Protein AF-A0A954B331-F1 (afdb_monomer)

Nearest PDB structures (foldseek):
  7qpl-assembly1_A  TM=8.014E-01  e=3.051E-06  Brucella melitensis bv. 1 str. 16M
  8tcg-assembly1_C  TM=6.253E-01  e=5.881E-01  synthetic construct
  1kvi-assembly1_A  TM=5.625E-01  e=3.475E-01  Homo sapiens
  2vc1-assembly1_B  TM=4.348E-01  e=2.852E-01  Mycobacterium tuberculosis H37Rv
  7si6-assembly1_A  TM=4.175E-01  e=4.520E-01  Xenopus tropicalis

Mean predicted aligned error: 4.54 Å

Secondary structure (DSSP, 8-state):
-EEEEEEE-TTS----HHHHHHHHHHTT----EEEETTTEEEEEESS--TTHHHHHHHHHTTTEEEEEEESTT---S-----SBTTTBS--HHHHHHHHTT-HHHHHHHHHHH--

Sequence (115 aa):
MYVVTLLTAPAAPALDGATVEALRDAWGGGAVRWLAEAEAAEFPVPALPGNFWDVWADLQARGIDMVGQAAAGREKRMLLADMDSTMIDQECIDELADLAGVGARVKAITARAMN

Structure (mmCIF, N/CA/C/O backbone):
data_AF-A0A954B331-F1
#
_entry.id   AF-A0A954B331-F1
#
loop_
_atom_site.group_PDB
_atom_site.id
_atom_site.type_symbol
_atom_site.label_atom_id
_atom_site.label_alt_id
_atom_site.label_comp_id
_atom_site.label_asym_id
_atom_site.label_entity_id
_atom_site.label_seq_id
_atom_site.pdbx_PDB_ins_code
_atom_site.Cartn_x
_atom_site.Cartn_y
_atom_site.Cartn_z
_atom_site.occupancy
_atom_site.B_iso_or_equiv
_atom_site.auth_seq_id
_atom_site.auth_comp_id
_atom_site.auth_asym_id
_atom_site.auth_atom_id
_atom_site.pdbx_PDB_model_num
ATOM 1 N N . MET A 1 1 ? 3.893 -14.363 -14.680 1.00 93.50 1 MET A N 1
ATOM 2 C CA . MET A 1 1 ? 3.493 -12.958 -14.890 1.00 93.50 1 MET A CA 1
ATOM 3 C C . MET A 1 1 ? 2.877 -12.432 -13.611 1.00 93.50 1 MET A C 1
ATOM 5 O O . MET A 1 1 ? 1.981 -13.066 -13.056 1.00 93.50 1 MET A O 1
ATOM 9 N N . TYR A 1 2 ? 3.383 -11.298 -13.155 1.00 98.25 2 TYR A N 1
ATOM 10 C CA . TYR A 1 2 ? 2.964 -10.605 -11.947 1.00 98.25 2 TYR A CA 1
ATOM 11 C C . TYR A 1 2 ? 2.552 -9.181 -12.310 1.00 98.25 2 TYR A C 1
ATOM 13 O O . TYR A 1 2 ? 2.899 -8.689 -13.382 1.00 98.25 2 TYR A O 1
ATOM 21 N N . VAL A 1 3 ? 1.812 -8.534 -11.424 1.00 98.31 3 VAL A N 1
ATOM 22 C CA . VAL A 1 3 ? 1.565 -7.095 -11.455 1.00 98.31 3 VAL A CA 1
ATOM 23 C C . VAL A 1 3 ? 2.219 -6.503 -10.221 1.00 98.31 3 VAL A C 1
ATOM 25 O O . VAL A 1 3 ? 2.037 -7.024 -9.117 1.00 98.31 3 VAL A O 1
ATOM 28 N N . VAL A 1 4 ? 2.999 -5.451 -10.438 1.00 98.44 4 VAL A N 1
ATOM 29 C CA . VAL A 1 4 ? 3.563 -4.621 -9.379 1.00 98.44 4 VAL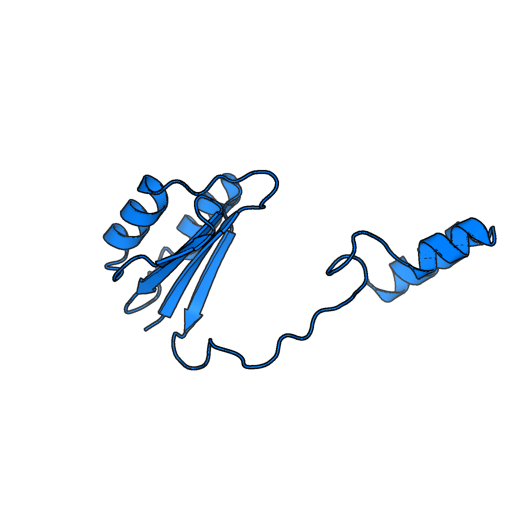 A CA 1
ATOM 30 C C . VAL A 1 4 ? 2.669 -3.401 -9.261 1.00 98.44 4 VAL A C 1
ATOM 32 O O . VAL A 1 4 ? 2.447 -2.711 -10.254 1.00 98.44 4 VAL A O 1
ATOM 35 N N . THR A 1 5 ? 2.138 -3.168 -8.068 1.00 98.25 5 THR A N 1
ATOM 36 C CA . THR A 1 5 ? 1.347 -1.986 -7.732 1.00 98.25 5 THR A CA 1
ATOM 37 C C . THR A 1 5 ? 2.143 -1.155 -6.737 1.00 98.25 5 THR A C 1
ATOM 39 O O . THR A 1 5 ? 2.605 -1.685 -5.728 1.00 98.25 5 THR A O 1
ATOM 42 N N . LEU A 1 6 ? 2.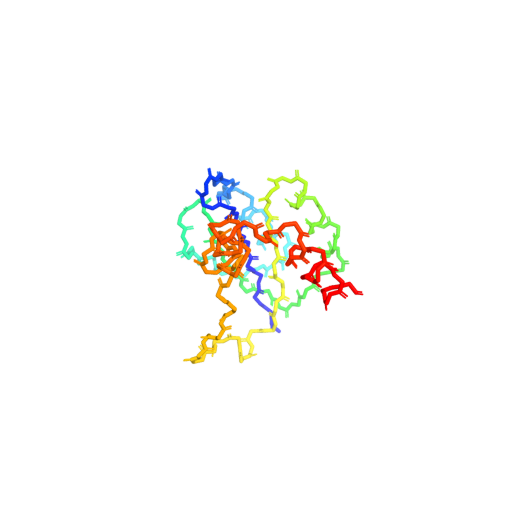307 0.126 -7.040 1.00 98.38 6 LEU A N 1
ATOM 43 C CA . LEU A 1 6 ? 2.882 1.139 -6.164 1.00 98.38 6 LEU A CA 1
ATOM 44 C C . LEU A 1 6 ? 1.751 2.037 -5.684 1.00 98.38 6 LEU A C 1
ATOM 46 O O . LEU A 1 6 ? 0.909 2.421 -6.501 1.00 98.38 6 LEU A O 1
ATOM 50 N N . LEU A 1 7 ? 1.727 2.361 -4.396 1.00 97.94 7 LEU A N 1
ATOM 51 C CA .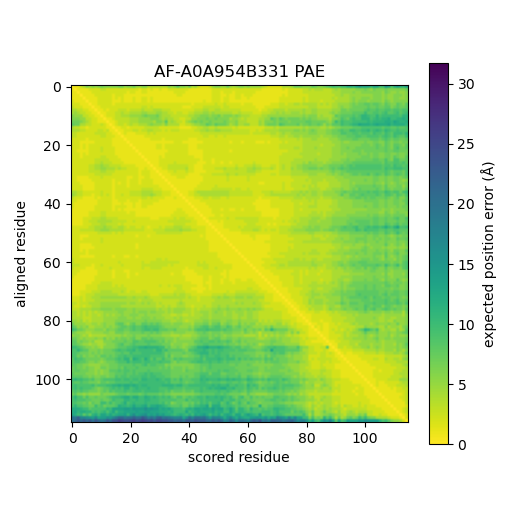 LEU A 1 7 ? 0.746 3.281 -3.838 1.00 97.94 7 LEU A CA 1
ATOM 52 C C . LEU A 1 7 ? 1.317 4.111 -2.681 1.00 97.94 7 LEU A C 1
ATOM 54 O O . LEU A 1 7 ? 2.249 3.691 -2.003 1.00 97.94 7 LEU A O 1
ATOM 58 N N . THR A 1 8 ? 0.750 5.291 -2.461 1.00 97.31 8 THR A N 1
ATOM 59 C CA . THR A 1 8 ? 1.082 6.186 -1.342 1.00 97.31 8 THR A CA 1
ATOM 60 C C . THR A 1 8 ? -0.183 6.619 -0.616 1.00 97.31 8 THR A C 1
ATOM 62 O O . THR A 1 8 ? -1.277 6.559 -1.178 1.00 97.31 8 THR A O 1
ATOM 65 N N . ALA A 1 9 ? -0.045 7.113 0.614 1.00 94.38 9 ALA A N 1
ATOM 66 C CA . ALA A 1 9 ? -1.169 7.685 1.347 1.00 94.38 9 ALA A CA 1
ATOM 67 C C . ALA A 1 9 ? -1.777 8.884 0.578 1.00 94.38 9 ALA A C 1
ATOM 69 O O . ALA A 1 9 ? -1.037 9.811 0.246 1.00 94.38 9 ALA A O 1
ATOM 70 N N . PRO A 1 10 ? -3.107 8.945 0.361 1.00 90.69 10 PRO A N 1
ATOM 71 C CA . PRO A 1 10 ? -3.745 10.072 -0.338 1.00 90.69 10 PRO A CA 1
ATOM 72 C C . PRO A 1 10 ? -3.541 11.429 0.351 1.00 90.69 10 PRO A C 1
ATOM 74 O O . PRO A 1 10 ? -3.535 12.475 -0.287 1.00 90.69 10 PRO A O 1
ATOM 77 N N . ALA A 1 11 ? -3.336 11.429 1.672 1.00 91.31 11 ALA A N 1
ATOM 78 C CA . ALA A 1 11 ? -3.028 12.639 2.436 1.00 91.31 11 ALA A CA 1
ATOM 79 C C . ALA A 1 11 ? -1.593 13.164 2.208 1.00 91.31 11 ALA A C 1
ATOM 81 O O . ALA A 1 11 ? -1.290 14.297 2.580 1.00 91.31 11 ALA A O 1
ATOM 82 N N . ALA A 1 12 ? -0.710 12.350 1.622 1.00 90.44 12 ALA A N 1
ATOM 83 C CA . ALA A 1 12 ? 0.687 12.673 1.348 1.00 90.44 12 ALA A CA 1
ATOM 84 C C . ALA A 1 12 ? 1.158 11.974 0.053 1.00 90.44 12 ALA A C 1
ATOM 86 O O . ALA A 1 12 ? 1.993 11.067 0.117 1.00 90.44 12 ALA A O 1
ATOM 87 N N . PRO A 1 13 ? 0.619 12.359 -1.122 1.00 89.38 13 PRO A N 1
ATOM 88 C CA . PRO A 1 13 ? 0.961 11.721 -2.387 1.00 89.38 13 PRO A CA 1
ATOM 89 C C . PRO A 1 13 ? 2.448 11.914 -2.693 1.00 89.38 13 PRO A C 1
ATOM 91 O O . PRO A 1 13 ? 2.955 13.038 -2.701 1.00 89.38 13 PRO A O 1
ATOM 94 N N . ALA A 1 14 ? 3.148 10.808 -2.932 1.00 91.12 14 ALA A N 1
ATOM 95 C CA . ALA A 1 14 ? 4.599 10.795 -3.138 1.00 91.12 14 ALA A CA 1
ATOM 96 C C . ALA A 1 14 ? 5.026 10.012 -4.392 1.00 91.12 14 ALA A C 1
ATOM 98 O O . ALA A 1 14 ? 6.223 9.847 -4.640 1.00 91.12 14 ALA A O 1
ATOM 99 N N . LEU A 1 15 ? 4.070 9.520 -5.190 1.00 96.19 15 LEU A N 1
ATOM 100 C CA . LEU A 1 15 ? 4.361 8.672 -6.340 1.00 96.19 15 LEU A CA 1
ATOM 101 C C . LEU A 1 15 ? 4.594 9.507 -7.604 1.00 96.19 15 LEU A C 1
ATOM 103 O O . LEU A 1 15 ? 3.665 9.824 -8.343 1.00 96.19 15 LEU A O 1
ATOM 107 N N . ASP A 1 16 ? 5.852 9.840 -7.885 1.00 94.69 16 ASP A N 1
ATOM 108 C CA . ASP A 1 16 ? 6.226 10.506 -9.134 1.00 94.69 16 ASP A CA 1
ATOM 109 C C . ASP A 1 16 ? 6.398 9.526 -10.313 1.00 94.69 16 ASP A C 1
ATOM 111 O O . ASP A 1 16 ? 6.724 8.346 -10.154 1.00 94.69 16 ASP A O 1
ATOM 115 N N . GLY A 1 17 ? 6.183 10.027 -11.534 1.00 95.25 17 GLY A N 1
ATOM 116 C CA . GLY A 1 17 ? 6.292 9.214 -12.748 1.00 95.25 17 GLY A CA 1
ATOM 117 C C . GLY A 1 17 ? 7.704 8.688 -13.008 1.00 95.25 17 GLY A C 1
ATOM 118 O O . GLY A 1 17 ? 7.851 7.557 -13.461 1.00 95.25 17 GLY A O 1
ATOM 119 N N . ALA A 1 18 ? 8.740 9.451 -12.649 1.00 96.00 18 ALA A N 1
ATOM 120 C CA . ALA A 1 18 ? 10.129 9.039 -12.840 1.00 96.00 18 ALA A CA 1
ATOM 121 C C . ALA A 1 18 ? 10.463 7.769 -12.040 1.00 96.00 18 ALA A C 1
ATOM 123 O O . ALA A 1 18 ? 11.131 6.872 -12.549 1.00 96.00 18 ALA A O 1
ATOM 124 N N . THR A 1 19 ? 9.951 7.659 -10.814 1.00 95.62 19 THR A N 1
ATOM 125 C CA . THR A 1 19 ? 10.106 6.489 -9.947 1.00 95.62 19 THR A CA 1
ATOM 126 C C . THR A 1 19 ? 9.400 5.275 -10.545 1.00 95.62 19 THR A C 1
ATOM 128 O O . THR A 1 19 ? 9.993 4.197 -10.613 1.00 95.62 19 THR A O 1
ATOM 131 N N . VAL A 1 20 ? 8.160 5.442 -11.019 1.00 97.44 20 VAL A N 1
ATOM 132 C CA . VAL A 1 20 ? 7.386 4.351 -11.635 1.00 97.44 20 VAL A CA 1
ATOM 133 C C . VAL A 1 20 ? 8.068 3.849 -12.909 1.00 97.44 20 VAL A C 1
ATOM 135 O O . VAL A 1 20 ? 8.217 2.643 -13.102 1.00 97.44 20 VAL A O 1
ATOM 138 N N . GLU A 1 21 ? 8.507 4.763 -13.773 1.00 97.31 21 GLU A N 1
ATOM 139 C CA . GLU A 1 21 ? 9.158 4.439 -15.042 1.00 97.31 21 GLU A CA 1
ATOM 140 C C . GLU A 1 21 ? 10.525 3.785 -14.839 1.00 97.31 21 GLU A C 1
ATOM 142 O O . GLU A 1 21 ? 10.798 2.758 -15.460 1.00 97.31 21 GLU A O 1
ATOM 147 N N . ALA A 1 22 ? 11.346 4.313 -13.927 1.00 96.69 22 ALA A N 1
ATOM 148 C CA . ALA A 1 22 ? 12.646 3.735 -13.605 1.00 96.69 22 ALA A CA 1
ATOM 149 C C . ALA A 1 22 ? 12.509 2.306 -13.062 1.00 96.69 22 ALA A C 1
ATOM 151 O O . ALA A 1 22 ? 13.260 1.417 -13.467 1.00 96.69 22 ALA A O 1
ATOM 152 N N . LEU A 1 23 ? 11.529 2.065 -12.182 1.00 96.94 23 LEU A N 1
ATOM 153 C CA . LEU A 1 23 ? 11.290 0.732 -11.637 1.00 96.94 23 LEU A CA 1
ATOM 154 C C . LEU A 1 23 ? 10.767 -0.235 -12.703 1.00 96.94 23 LEU A C 1
ATOM 156 O O . LEU A 1 23 ? 11.260 -1.361 -12.806 1.00 96.94 23 LEU A O 1
ATOM 160 N N . ARG A 1 24 ? 9.802 0.209 -13.520 1.00 97.75 24 ARG A N 1
ATOM 161 C CA . ARG A 1 24 ? 9.314 -0.553 -14.674 1.00 97.75 24 ARG A CA 1
ATOM 162 C C . ARG A 1 24 ? 10.483 -0.963 -15.565 1.00 97.75 24 ARG A C 1
ATOM 164 O O . ARG A 1 24 ? 10.606 -2.145 -15.873 1.00 97.75 24 ARG A O 1
ATOM 171 N N . ASP A 1 25 ? 11.335 -0.025 -15.966 1.00 97.38 25 ASP A N 1
ATOM 172 C CA . ASP A 1 25 ? 12.439 -0.300 -16.890 1.00 97.38 25 ASP A CA 1
ATOM 173 C C . ASP A 1 25 ? 13.467 -1.255 -16.293 1.00 97.38 25 ASP A C 1
ATOM 175 O O . ASP A 1 25 ? 13.867 -2.218 -16.951 1.00 97.38 25 ASP A O 1
ATOM 179 N N . ALA A 1 26 ? 13.836 -1.053 -15.025 1.00 96.75 26 ALA A N 1
ATOM 180 C CA . ALA A 1 26 ? 14.765 -1.928 -14.318 1.00 96.75 26 ALA A CA 1
ATOM 181 C C . ALA A 1 26 ? 14.271 -3.382 -14.254 1.00 96.75 26 ALA A C 1
ATOM 183 O O . ALA A 1 26 ? 15.076 -4.314 -14.235 1.00 96.75 26 ALA A O 1
ATOM 184 N N . TRP A 1 27 ? 12.953 -3.588 -14.203 1.00 97.12 27 TRP A N 1
ATOM 185 C CA . TRP A 1 27 ? 12.334 -4.907 -14.054 1.00 97.12 27 TRP A CA 1
ATOM 186 C C . TRP A 1 27 ? 11.788 -5.482 -15.367 1.00 97.12 27 TRP A C 1
ATOM 188 O O . TRP A 1 27 ? 11.155 -6.541 -15.358 1.00 97.12 27 TRP A O 1
ATOM 198 N N . GLY A 1 28 ? 12.024 -4.810 -16.501 1.00 96.19 28 GLY A N 1
ATOM 199 C CA . GLY A 1 28 ? 11.481 -5.218 -17.800 1.00 96.19 28 GLY A CA 1
ATOM 200 C C . GLY A 1 28 ? 9.949 -5.241 -17.811 1.00 96.19 28 GLY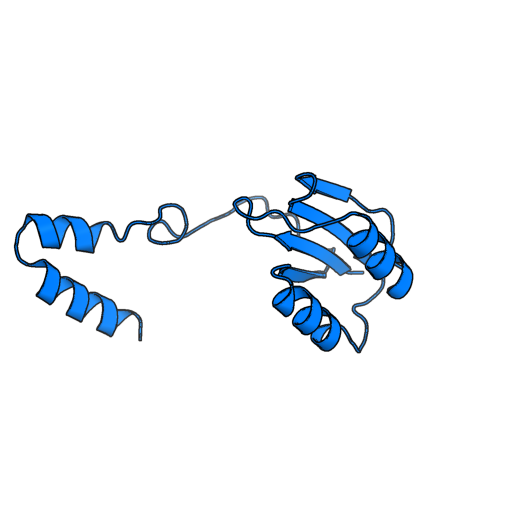 A C 1
ATOM 201 O O . GLY A 1 28 ? 9.336 -6.151 -18.375 1.00 96.19 28 GLY A O 1
ATOM 202 N N . GLY A 1 29 ? 9.338 -4.287 -17.109 1.00 96.31 29 GLY A N 1
ATOM 203 C CA . GLY A 1 29 ? 7.899 -4.151 -16.961 1.00 96.31 29 GLY A CA 1
ATOM 204 C C . GLY A 1 29 ? 7.207 -3.660 -18.233 1.00 96.31 29 GLY A C 1
ATOM 205 O O . GLY A 1 29 ? 7.799 -2.993 -19.079 1.00 96.31 29 GLY A O 1
ATOM 206 N N . GLY A 1 30 ? 5.928 -4.002 -18.373 1.00 97.38 30 GLY A N 1
ATOM 207 C CA . GLY A 1 30 ? 5.084 -3.542 -19.476 1.00 97.38 30 GLY A CA 1
ATOM 208 C C . GLY A 1 30 ? 4.517 -2.136 -19.262 1.00 97.38 30 GLY A C 1
ATOM 209 O O . GLY A 1 30 ? 5.024 -1.346 -18.469 1.00 97.38 30 GLY A O 1
ATOM 210 N N . ALA A 1 31 ? 3.434 -1.824 -19.977 1.00 97.31 31 ALA A N 1
ATOM 211 C CA . ALA A 1 31 ? 2.791 -0.515 -19.906 1.00 97.31 31 ALA A CA 1
ATOM 212 C C . ALA A 1 31 ? 2.327 -0.172 -18.479 1.00 97.31 31 ALA A C 1
ATOM 214 O O . ALA A 1 31 ? 1.706 -0.996 -17.802 1.00 97.31 31 ALA A O 1
ATOM 215 N N . VAL A 1 32 ? 2.608 1.064 -18.061 1.00 98.12 32 VAL A N 1
ATOM 216 C CA . VAL A 1 32 ? 2.144 1.620 -16.786 1.00 98.12 32 VAL A CA 1
ATOM 217 C C . VAL A 1 32 ? 0.675 2.000 -16.910 1.00 98.12 32 VAL A C 1
ATOM 219 O O . VAL A 1 32 ? 0.273 2.664 -17.867 1.00 98.12 32 VAL A O 1
ATOM 222 N N . ARG A 1 33 ? -0.117 1.614 -15.913 1.00 97.69 33 ARG A N 1
ATOM 223 C CA . ARG A 1 33 ? -1.493 2.058 -15.712 1.00 97.69 33 ARG A CA 1
ATOM 224 C C . ARG A 1 33 ? -1.569 2.862 -14.422 1.00 97.69 33 ARG A C 1
ATOM 226 O O . ARG A 1 33 ? -1.362 2.315 -13.343 1.00 97.69 33 ARG A O 1
ATOM 233 N N . TRP A 1 34 ? -1.912 4.137 -14.536 1.00 97.62 34 TRP A N 1
ATOM 234 C CA . TRP A 1 34 ? -2.246 4.967 -13.382 1.00 97.62 34 TRP A CA 1
ATOM 235 C C . TRP A 1 34 ? -3.660 4.632 -12.906 1.00 97.62 34 TRP A C 1
ATOM 237 O O . TRP A 1 34 ? -4.601 4.614 -13.700 1.00 97.62 34 TRP A O 1
ATOM 247 N N . LEU A 1 35 ? -3.785 4.306 -11.622 1.00 96.50 35 LEU A N 1
ATOM 248 C CA . LEU A 1 35 ? -5.055 4.037 -10.943 1.00 96.50 35 LEU A CA 1
ATOM 249 C C . LEU A 1 35 ? -5.586 5.315 -10.290 1.00 96.50 35 LEU A C 1
ATOM 251 O O . LEU A 1 35 ? -6.784 5.578 -10.344 1.00 96.50 35 LEU A O 1
ATOM 255 N N . ALA A 1 36 ? -4.669 6.102 -9.727 1.00 96.50 36 ALA A N 1
ATOM 256 C CA . ALA A 1 36 ? -4.878 7.446 -9.216 1.00 96.50 36 ALA A CA 1
ATOM 257 C C . ALA A 1 36 ? -3.594 8.251 -9.467 1.00 96.50 36 ALA A C 1
ATOM 259 O O . ALA A 1 36 ? -2.491 7.776 -9.188 1.00 96.50 36 ALA A O 1
ATOM 260 N N . GLU A 1 37 ? -3.719 9.434 -10.064 1.00 93.69 37 GLU A N 1
ATOM 261 C CA . GLU A 1 37 ? -2.565 10.266 -10.416 1.00 93.69 37 GLU A CA 1
ATOM 262 C C . GLU A 1 37 ? -1.786 10.666 -9.157 1.00 93.69 37 GLU A C 1
ATOM 264 O O . GLU A 1 37 ? -2.386 11.023 -8.151 1.00 93.69 37 GLU A O 1
ATOM 269 N N . ALA A 1 38 ? -0.455 10.561 -9.207 1.00 92.38 38 ALA A N 1
ATOM 270 C CA . ALA A 1 38 ? 0.461 10.819 -8.087 1.00 92.38 38 ALA A CA 1
ATOM 271 C C . ALA A 1 38 ? 0.276 9.949 -6.821 1.00 92.38 38 ALA A C 1
ATOM 273 O O . ALA A 1 38 ? 1.034 10.096 -5.861 1.00 92.38 38 ALA A O 1
ATOM 274 N N . GLU A 1 39 ? -0.682 9.019 -6.829 1.00 96.75 39 GLU A N 1
ATOM 275 C CA . GLU A 1 39 ? -1.032 8.195 -5.670 1.00 96.75 39 GLU A CA 1
ATOM 276 C C . GLU A 1 39 ? -0.839 6.706 -5.921 1.00 96.75 39 GLU A C 1
ATOM 278 O O . GLU A 1 39 ? -0.311 6.022 -5.053 1.00 96.75 39 GLU A O 1
ATOM 283 N N . ALA A 1 40 ? -1.273 6.185 -7.073 1.00 98.06 40 ALA A N 1
ATOM 284 C CA . ALA A 1 40 ? -1.246 4.753 -7.336 1.00 98.06 40 ALA A CA 1
ATOM 285 C C . ALA A 1 40 ? -1.051 4.420 -8.818 1.00 98.06 40 ALA A C 1
ATOM 287 O O . ALA A 1 40 ? -1.802 4.868 -9.692 1.00 98.06 40 ALA A O 1
ATOM 288 N N . ALA A 1 41 ? -0.087 3.547 -9.098 1.00 98.38 41 ALA A N 1
ATOM 289 C CA . ALA A 1 41 ? 0.201 3.043 -10.434 1.00 98.38 41 ALA A CA 1
ATOM 290 C C . ALA A 1 41 ? 0.528 1.551 -10.402 1.00 98.38 41 ALA A C 1
ATOM 292 O O . ALA A 1 41 ? 1.022 1.021 -9.410 1.00 98.38 41 ALA A O 1
ATOM 293 N N . GLU A 1 42 ? 0.289 0.864 -11.513 1.00 98.19 42 GLU A N 1
ATOM 294 C CA . GLU A 1 42 ? 0.676 -0.532 -11.671 1.00 98.19 42 GLU A CA 1
ATOM 295 C C . G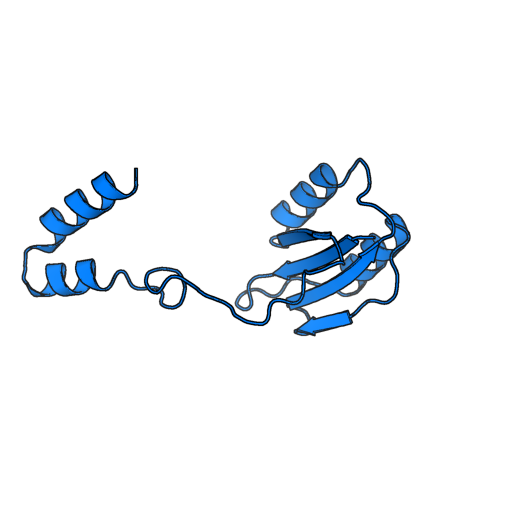LU A 1 42 ? 1.287 -0.817 -13.042 1.00 98.19 42 GLU A C 1
ATOM 297 O O . GLU A 1 42 ? 0.981 -0.151 -14.031 1.00 98.19 42 GLU A O 1
ATOM 302 N N . PHE A 1 43 ? 2.128 -1.844 -13.113 1.00 98.44 43 PHE A N 1
ATOM 303 C CA . PHE A 1 43 ? 2.659 -2.369 -14.369 1.00 98.44 43 PHE A CA 1
ATOM 304 C C . PHE A 1 43 ? 2.910 -3.882 -14.264 1.00 98.44 43 PHE A C 1
ATOM 306 O O . PHE A 1 43 ? 3.205 -4.402 -13.180 1.00 98.44 43 PHE A O 1
ATOM 313 N N . PRO A 1 44 ? 2.771 -4.637 -15.368 1.00 98.25 44 PRO A N 1
ATOM 314 C CA . PRO A 1 44 ? 3.041 -6.066 -15.365 1.00 98.25 44 PRO A CA 1
ATOM 315 C C . PRO A 1 44 ? 4.545 -6.341 -15.453 1.00 98.25 44 PRO A C 1
ATOM 317 O O . PRO A 1 44 ? 5.258 -5.645 -16.167 1.00 98.25 44 PRO A O 1
ATOM 320 N N . VAL A 1 45 ? 5.010 -7.409 -14.807 1.00 98.12 45 VAL A N 1
ATOM 321 C CA . VAL A 1 45 ? 6.376 -7.945 -14.934 1.00 98.12 45 VAL A CA 1
ATOM 322 C C . VAL A 1 45 ? 6.332 -9.451 -15.231 1.00 98.12 45 VAL A C 1
ATOM 324 O O . VAL A 1 45 ? 5.403 -10.150 -14.796 1.00 98.12 45 VAL A O 1
ATOM 327 N N . PRO A 1 46 ? 7.303 -10.011 -15.975 1.00 97.06 46 PRO A N 1
ATOM 328 C CA . PRO A 1 46 ? 7.312 -11.442 -16.288 1.00 97.06 46 PRO A CA 1
ATOM 329 C C . PRO A 1 46 ? 7.450 -12.308 -15.023 1.00 97.06 46 PRO A C 1
ATOM 331 O O . PRO A 1 46 ? 6.695 -13.276 -14.850 1.00 97.06 46 PRO A O 1
ATOM 334 N N . ALA A 1 47 ? 8.337 -11.902 -14.113 1.00 97.12 47 ALA A N 1
ATOM 335 C CA . ALA A 1 47 ? 8.601 -12.494 -12.805 1.00 97.12 47 ALA A CA 1
ATOM 336 C C . ALA A 1 47 ? 8.981 -11.391 -11.802 1.00 97.12 47 ALA A C 1
ATOM 338 O O . ALA A 1 47 ? 9.430 -10.324 -12.218 1.00 97.12 47 ALA A O 1
ATOM 339 N N . LEU A 1 48 ? 8.808 -11.642 -10.500 1.00 96.81 48 LEU A N 1
ATOM 340 C CA . LEU A 1 48 ? 9.357 -10.753 -9.473 1.00 96.81 48 LEU A CA 1
ATOM 341 C C . LEU A 1 48 ? 10.886 -10.930 -9.419 1.00 96.81 48 LEU A C 1
ATOM 343 O O . LEU A 1 48 ? 11.351 -12.075 -9.405 1.00 96.81 48 LEU A O 1
ATOM 347 N N . PRO A 1 49 ? 11.671 -9.843 -9.418 1.00 95.62 49 PRO A N 1
ATOM 348 C CA . PRO A 1 49 ? 13.126 -9.927 -9.427 1.00 95.62 49 PRO A CA 1
ATOM 349 C C . PRO A 1 49 ? 13.688 -10.309 -8.053 1.00 95.62 49 PRO A C 1
ATOM 351 O O . PRO A 1 49 ? 13.029 -10.168 -7.025 1.00 95.62 49 PRO A O 1
ATOM 354 N N . GLY A 1 50 ? 14.939 -10.779 -8.024 1.00 96.81 50 GLY A N 1
ATOM 355 C CA . GLY A 1 50 ? 15.589 -11.237 -6.789 1.00 96.81 50 GLY A CA 1
ATOM 356 C C . GLY A 1 50 ? 15.801 -10.143 -5.735 1.00 96.81 50 GLY A C 1
ATOM 357 O O . GLY A 1 50 ? 15.845 -10.454 -4.552 1.00 96.81 50 GLY A O 1
ATOM 358 N N . ASN A 1 51 ? 15.873 -8.876 -6.151 1.00 97.25 51 ASN A N 1
ATOM 359 C CA . ASN A 1 51 ? 16.018 -7.706 -5.280 1.00 97.25 51 ASN A CA 1
ATOM 360 C C . ASN A 1 51 ? 14.670 -7.073 -4.882 1.00 97.25 51 ASN A C 1
ATOM 362 O O . ASN A 1 51 ? 14.632 -5.911 -4.483 1.00 97.25 51 ASN A O 1
ATOM 366 N N . PHE A 1 52 ? 13.554 -7.801 -5.025 1.00 97.56 52 PHE A N 1
ATOM 367 C CA . PHE A 1 52 ? 12.213 -7.282 -4.735 1.00 97.56 52 PHE A CA 1
ATOM 368 C C . PHE A 1 52 ? 12.120 -6.656 -3.337 1.00 97.56 52 PHE A C 1
ATOM 370 O O . PHE A 1 52 ? 11.592 -5.558 -3.199 1.00 97.56 52 PHE A O 1
ATOM 377 N N . TRP A 1 53 ? 12.658 -7.332 -2.317 1.00 97.81 53 TRP A N 1
ATOM 378 C CA . TRP A 1 53 ? 12.580 -6.872 -0.927 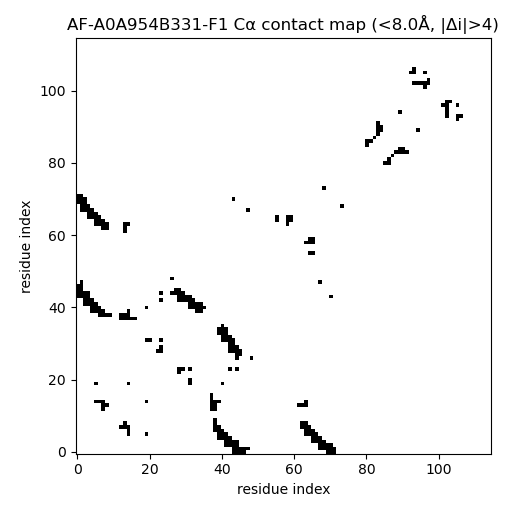1.00 97.81 53 TRP A CA 1
ATOM 379 C C . TRP A 1 53 ? 13.498 -5.690 -0.617 1.00 97.81 53 TRP A C 1
ATOM 381 O O . TRP A 1 53 ? 13.128 -4.853 0.201 1.00 97.81 53 TRP A O 1
ATOM 391 N N . ASP A 1 54 ? 14.641 -5.585 -1.295 1.00 98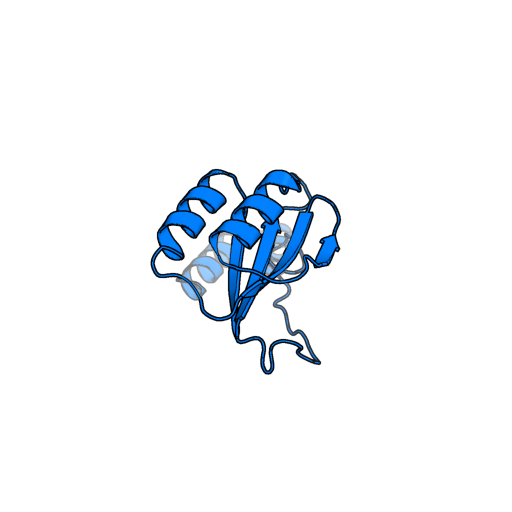.06 54 ASP A N 1
ATOM 392 C CA . ASP A 1 54 ? 15.540 -4.437 -1.146 1.00 98.06 54 ASP A CA 1
ATOM 393 C C . ASP A 1 54 ? 14.859 -3.174 -1.687 1.00 98.06 54 ASP A C 1
ATOM 395 O O . ASP A 1 54 ? 14.736 -2.170 -0.991 1.00 98.06 54 ASP A O 1
ATOM 399 N N . VAL A 1 55 ? 14.297 -3.269 -2.897 1.00 97.62 55 VAL A N 1
ATOM 400 C CA . VAL A 1 55 ? 13.539 -2.168 -3.506 1.00 97.62 55 VAL A CA 1
ATOM 401 C C . VAL A 1 55 ? 12.282 -1.844 -2.701 1.00 97.62 55 VAL A C 1
ATOM 403 O O . VAL A 1 55 ? 11.938 -0.677 -2.543 1.00 97.62 55 VAL A O 1
ATOM 406 N N . TRP A 1 56 ? 11.597 -2.862 -2.174 1.00 97.88 56 TRP A N 1
ATOM 407 C CA . TRP A 1 56 ? 10.450 -2.662 -1.292 1.00 97.88 56 TRP A CA 1
ATOM 408 C C . TRP A 1 56 ? 10.827 -1.832 -0.064 1.00 97.88 56 TRP A C 1
ATOM 410 O O . TRP A 1 56 ? 10.124 -0.880 0.258 1.00 97.88 56 TRP A O 1
ATOM 420 N N . ALA A 1 57 ? 11.949 -2.145 0.589 1.00 98.12 57 ALA A N 1
ATOM 421 C CA . ALA A 1 57 ? 12.416 -1.406 1.757 1.00 98.12 57 ALA A CA 1
ATOM 422 C C . ALA A 1 57 ? 12.791 0.047 1.414 1.00 98.12 57 ALA A C 1
ATOM 424 O O . ALA A 1 57 ? 12.416 0.964 2.147 1.00 98.12 57 ALA A O 1
ATOM 425 N N . ASP A 1 58 ? 13.464 0.268 0.281 1.00 97.12 58 ASP A N 1
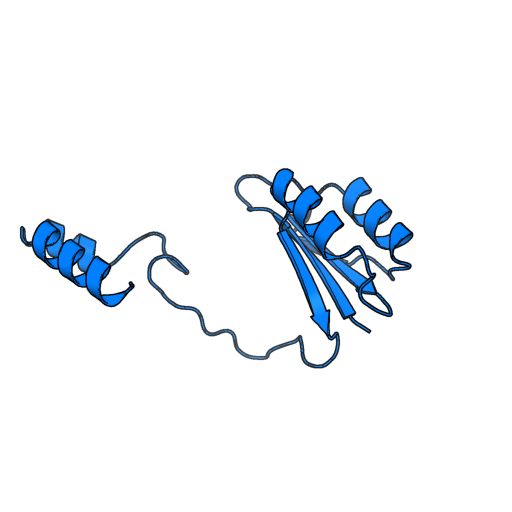ATOM 426 C CA . ASP A 1 58 ? 13.826 1.608 -0.197 1.00 97.12 58 ASP A CA 1
ATOM 427 C C . ASP A 1 58 ? 12.590 2.467 -0.507 1.00 97.12 58 ASP A C 1
ATOM 429 O O . ASP A 1 58 ? 12.555 3.662 -0.201 1.00 97.12 58 ASP A O 1
ATOM 433 N N . LEU A 1 59 ? 11.557 1.867 -1.105 1.00 96.62 59 LEU A N 1
ATOM 434 C CA . LEU A 1 59 ? 10.282 2.535 -1.372 1.00 96.62 59 LEU A CA 1
ATOM 435 C C . LEU A 1 59 ? 9.515 2.819 -0.077 1.00 96.62 59 LEU A C 1
ATOM 437 O O . LEU A 1 59 ? 9.019 3.934 0.095 1.00 96.62 59 LEU A O 1
ATOM 441 N N . GLN A 1 60 ? 9.518 1.886 0.878 1.00 96.00 60 GLN A N 1
ATOM 442 C CA . GLN A 1 60 ? 8.893 2.106 2.182 1.00 96.00 60 GLN A CA 1
ATOM 443 C C . GLN A 1 60 ? 9.538 3.239 2.970 1.00 96.00 60 GLN A C 1
ATOM 445 O O . GLN A 1 60 ? 8.834 4.047 3.573 1.00 96.00 60 GLN A O 1
ATOM 450 N N . ALA A 1 61 ? 10.864 3.378 2.909 1.00 95.62 61 ALA A N 1
ATOM 451 C CA . ALA A 1 61 ? 11.563 4.512 3.513 1.00 95.62 61 ALA A CA 1
ATOM 452 C C . ALA A 1 61 ? 11.139 5.871 2.915 1.00 95.62 61 ALA A C 1
ATOM 454 O O . ALA A 1 61 ? 11.339 6.914 3.537 1.00 95.62 61 ALA A O 1
ATOM 455 N N . ARG A 1 62 ? 10.537 5.864 1.719 1.00 94.31 62 ARG A N 1
ATOM 456 C CA . ARG A 1 62 ? 9.996 7.039 1.022 1.00 94.31 62 ARG A CA 1
ATOM 457 C C . ARG A 1 62 ? 8.478 7.190 1.183 1.00 94.31 62 ARG A C 1
ATOM 459 O O . ARG A 1 62 ? 7.915 8.108 0.595 1.00 94.31 62 ARG A O 1
ATOM 466 N N . GLY A 1 63 ? 7.822 6.318 1.954 1.00 95.25 63 GLY A N 1
ATOM 467 C CA . GLY A 1 63 ? 6.366 6.313 2.131 1.00 95.25 63 GLY A CA 1
ATOM 468 C C . GLY A 1 63 ? 5.589 5.774 0.926 1.00 95.25 63 GLY A C 1
ATOM 469 O O . GLY A 1 63 ? 4.426 6.135 0.748 1.00 95.25 63 GLY A O 1
ATOM 470 N N . ILE A 1 64 ? 6.233 4.961 0.081 1.00 97.12 64 ILE A N 1
ATOM 471 C CA . ILE A 1 64 ? 5.615 4.290 -1.065 1.00 97.12 64 ILE A CA 1
ATOM 472 C C . ILE A 1 64 ? 5.499 2.799 -0.744 1.00 97.12 64 ILE A C 1
ATOM 474 O O . ILE A 1 64 ? 6.504 2.087 -0.708 1.00 97.12 64 ILE A O 1
ATOM 478 N N . ASP A 1 65 ? 4.272 2.314 -0.595 1.00 97.62 65 ASP A N 1
ATOM 479 C CA . ASP A 1 65 ? 4.001 0.888 -0.480 1.00 97.62 65 ASP A CA 1
ATOM 480 C C . ASP A 1 65 ? 4.111 0.221 -1.858 1.00 97.62 65 ASP A C 1
ATOM 482 O O . ASP A 1 65 ? 3.688 0.757 -2.890 1.00 97.62 65 ASP A O 1
ATOM 486 N N . MET A 1 66 ? 4.648 -1.000 -1.876 1.00 97.94 66 MET A N 1
ATOM 487 C CA . MET A 1 66 ? 4.755 -1.818 -3.081 1.00 97.94 66 MET A CA 1
ATOM 488 C C . MET A 1 66 ? 4.166 -3.209 -2.859 1.00 97.94 66 MET A C 1
ATOM 490 O O . MET A 1 66 ? 4.493 -3.904 -1.896 1.00 97.94 66 MET A O 1
ATOM 494 N N . VAL A 1 67 ? 3.344 -3.652 -3.808 1.00 97.94 67 VAL A N 1
ATOM 495 C CA . VAL A 1 67 ? 2.701 -4.968 -3.804 1.00 97.94 67 VAL A CA 1
ATOM 496 C C . VAL A 1 67 ? 3.048 -5.712 -5.088 1.00 97.94 67 VAL A C 1
ATOM 498 O O . VAL A 1 67 ? 2.784 -5.230 -6.186 1.00 97.94 67 VAL A O 1
ATOM 501 N N . GLY A 1 68 ? 3.609 -6.914 -4.957 1.00 97.44 68 GLY A N 1
ATOM 502 C CA . GLY A 1 68 ? 3.834 -7.841 -6.065 1.00 97.44 68 GLY A CA 1
ATOM 503 C C . GLY A 1 68 ? 2.868 -9.018 -5.984 1.00 97.44 68 GLY A C 1
ATOM 504 O O . GLY A 1 68 ? 2.928 -9.802 -5.041 1.00 97.44 68 GLY A O 1
ATOM 505 N N . GLN A 1 69 ? 1.988 -9.172 -6.973 1.00 97.31 69 GLN A N 1
ATOM 506 C CA . GLN A 1 69 ? 0.964 -10.225 -6.978 1.00 97.31 69 GLN A CA 1
ATOM 507 C C . GLN A 1 69 ? 0.872 -10.932 -8.328 1.00 97.31 69 GLN A C 1
ATOM 509 O O . GLN A 1 69 ? 1.165 -10.350 -9.372 1.00 97.31 69 GLN A O 1
ATOM 514 N N . ALA A 1 70 ? 0.464 -12.203 -8.332 1.00 97.69 70 ALA A N 1
ATOM 515 C CA . ALA A 1 70 ? 0.223 -12.926 -9.577 1.00 97.69 70 ALA A CA 1
ATOM 516 C C . ALA A 1 70 ? -0.867 -12.216 -10.398 1.00 97.69 70 ALA A C 1
ATOM 518 O O . ALA A 1 70 ? -1.899 -11.818 -9.861 1.00 97.69 70 ALA A O 1
ATOM 519 N N . ALA A 1 71 ? -0.657 -12.073 -11.711 1.00 96.88 71 ALA A N 1
ATOM 520 C CA . ALA A 1 71 ? -1.634 -11.403 -12.572 1.00 96.88 71 ALA A CA 1
ATOM 521 C C . ALA A 1 71 ? -2.965 -12.179 -12.645 1.00 96.88 71 ALA A C 1
ATOM 523 O O . ALA A 1 71 ? -4.046 -11.592 -12.703 1.00 96.88 71 ALA A O 1
ATOM 524 N N . ALA A 1 72 ? -2.885 -13.512 -12.616 1.00 96.62 72 ALA A N 1
ATOM 525 C CA . ALA A 1 72 ? -4.045 -14.386 -12.677 1.00 96.62 72 ALA A CA 1
ATOM 526 C C . ALA A 1 72 ? -4.884 -14.293 -11.393 1.00 96.62 72 ALA A C 1
ATOM 528 O O . ALA A 1 72 ? -4.391 -14.519 -10.291 1.00 96.62 72 ALA A O 1
ATOM 529 N N . GLY A 1 73 ? -6.178 -14.003 -11.548 1.00 94.19 73 GLY A N 1
ATOM 530 C CA . GLY A 1 73 ? -7.147 -14.037 -10.451 1.00 94.19 73 GLY A CA 1
ATOM 531 C C . GLY A 1 73 ? -7.063 -12.876 -9.455 1.00 94.19 73 GLY A C 1
ATOM 532 O O . GLY A 1 73 ? -7.718 -12.957 -8.414 1.00 94.19 73 GLY A O 1
ATOM 533 N N . ARG A 1 74 ? -6.294 -11.815 -9.741 1.00 93.94 74 ARG A N 1
ATOM 534 C CA . ARG A 1 74 ? -6.192 -10.618 -8.882 1.00 93.94 74 ARG A CA 1
ATOM 535 C C . ARG A 1 74 ? -7.463 -9.762 -8.875 1.00 93.94 74 ARG A C 1
ATOM 537 O O . ARG A 1 74 ? -7.779 -9.142 -7.870 1.00 93.94 74 ARG A O 1
ATOM 544 N N . GLU A 1 75 ? -8.207 -9.751 -9.981 1.00 91.94 75 GLU A N 1
ATOM 545 C CA . GLU A 1 75 ? -9.456 -8.996 -10.115 1.00 91.94 75 GLU A CA 1
ATOM 546 C C . GLU A 1 75 ? -10.574 -9.720 -9.363 1.00 91.94 75 GLU A C 1
ATOM 548 O O . GLU A 1 75 ? -11.224 -10.638 -9.871 1.00 91.94 75 GLU A O 1
ATOM 553 N N . LYS A 1 76 ? -10.753 -9.349 -8.095 1.00 93.25 76 LYS A N 1
ATOM 554 C CA . LYS A 1 76 ? -11.815 -9.887 -7.247 1.00 93.25 76 LYS A CA 1
ATOM 555 C C . LYS A 1 76 ? -13.129 -9.170 -7.539 1.00 93.25 76 LYS A C 1
ATOM 557 O O . LYS A 1 76 ? -13.161 -7.976 -7.808 1.00 93.25 76 LYS A O 1
ATOM 562 N N . ARG A 1 77 ? -14.234 -9.911 -7.452 1.00 95.56 77 ARG A N 1
ATOM 563 C CA . ARG A 1 77 ? -15.593 -9.380 -7.673 1.00 95.56 77 ARG A CA 1
ATOM 564 C C . ARG A 1 77 ? -16.227 -8.779 -6.420 1.00 95.56 77 ARG A C 1
ATOM 566 O O . ARG A 1 77 ? -17.306 -8.205 -6.507 1.00 95.56 77 ARG A O 1
ATOM 573 N N . MET A 1 78 ? -15.609 -8.992 -5.265 1.00 95.50 78 MET A N 1
ATOM 574 C CA . MET A 1 78 ? -16.149 -8.629 -3.967 1.00 95.50 78 MET A CA 1
ATOM 575 C C . MET A 1 78 ? -14.986 -8.283 -3.038 1.00 95.50 78 MET A C 1
ATOM 577 O O . MET A 1 78 ? -14.011 -9.034 -2.971 1.00 95.50 78 MET A O 1
ATOM 581 N N . LEU A 1 79 ? -15.112 -7.148 -2.356 1.00 94.06 79 LEU A N 1
ATOM 582 C CA . LEU A 1 79 ? -14.217 -6.686 -1.304 1.00 94.06 79 LEU A CA 1
ATOM 583 C C . LEU A 1 79 ? -15.000 -6.731 0.011 1.00 94.06 79 LEU A C 1
ATOM 585 O O . LEU A 1 79 ? -16.084 -6.156 0.091 1.00 94.06 79 LEU A O 1
ATOM 589 N N . LEU A 1 80 ? -14.472 -7.443 1.006 1.00 95.31 80 LEU A N 1
ATOM 590 C CA . LEU A 1 80 ? -14.932 -7.371 2.392 1.00 95.31 80 LEU A CA 1
ATOM 591 C C . LEU A 1 80 ? -13.829 -6.670 3.173 1.00 95.31 80 LEU A C 1
ATOM 593 O O . LEU A 1 80 ? -12.666 -7.058 3.056 1.00 95.31 80 LEU A O 1
ATOM 597 N N . ALA A 1 81 ? -14.204 -5.661 3.942 1.00 94.50 81 ALA A N 1
ATOM 598 C CA . ALA A 1 81 ? -13.313 -4.931 4.825 1.00 94.50 81 ALA A CA 1
ATOM 599 C C . ALA A 1 81 ? -13.931 -4.900 6.220 1.00 94.50 81 ALA A C 1
ATOM 601 O O . ALA A 1 81 ? -15.159 -4.926 6.354 1.00 94.50 81 ALA A O 1
ATOM 602 N N . ASP A 1 82 ? -13.071 -4.875 7.232 1.00 92.38 82 ASP A N 1
ATOM 603 C CA . ASP A 1 82 ? -13.495 -4.568 8.591 1.00 92.38 82 ASP A CA 1
ATOM 604 C C . ASP A 1 82 ? -13.983 -3.113 8.675 1.00 92.38 82 ASP A C 1
ATOM 606 O O . ASP A 1 82 ? -13.698 -2.302 7.789 1.00 92.38 82 ASP A O 1
ATOM 610 N N . MET A 1 83 ? -14.767 -2.791 9.698 1.00 92.81 83 MET A N 1
ATOM 611 C CA . MET A 1 83 ? -15.338 -1.457 9.858 1.00 92.81 83 MET A CA 1
ATOM 612 C C . MET A 1 83 ? -14.410 -0.555 10.669 1.00 92.81 83 MET A C 1
ATOM 614 O O . MET A 1 83 ? -13.870 0.411 10.122 1.00 92.81 83 MET A O 1
ATOM 618 N N . ASP A 1 84 ? -14.248 -0.876 11.950 1.00 88.69 84 ASP A N 1
ATOM 619 C CA . ASP A 1 84 ? -13.498 -0.074 12.913 1.00 88.69 84 ASP A CA 1
ATOM 620 C C . ASP A 1 84 ? -12.006 -0.048 12.535 1.00 88.69 84 ASP A C 1
ATOM 622 O O . ASP A 1 84 ? -11.446 -1.036 12.049 1.00 88.69 84 ASP A O 1
ATOM 626 N N . SER A 1 85 ? -11.378 1.122 12.662 1.00 83.38 85 SER A N 1
ATOM 627 C CA . SER A 1 85 ? -9.971 1.373 12.297 1.00 83.38 85 SER A CA 1
ATOM 628 C C . SER A 1 85 ? -9.554 0.953 10.869 1.00 83.38 85 SER A C 1
ATOM 630 O O . SER A 1 85 ? -8.365 0.806 10.583 1.00 83.38 85 SER A O 1
ATOM 632 N N . THR A 1 86 ? -10.515 0.748 9.960 1.00 87.94 86 THR A N 1
ATOM 633 C CA . THR A 1 86 ? -10.276 0.346 8.560 1.00 87.94 86 THR A CA 1
ATOM 634 C C . THR A 1 86 ? -11.090 1.199 7.592 1.00 87.94 86 THR A C 1
ATOM 636 O O . THR A 1 86 ? -10.527 1.869 6.729 1.00 87.94 86 THR A O 1
ATOM 639 N N . MET A 1 87 ? -12.421 1.173 7.716 1.00 90.75 87 MET A N 1
ATOM 640 C CA . MET A 1 87 ? -13.332 2.008 6.920 1.00 90.75 87 MET A CA 1
ATOM 641 C C . MET A 1 87 ? -13.652 3.331 7.619 1.00 90.75 87 MET A C 1
ATOM 643 O O . MET A 1 87 ? -13.989 4.310 6.953 1.00 90.75 87 MET A O 1
ATOM 647 N N . ILE A 1 88 ? -13.568 3.345 8.949 1.00 89.44 88 ILE A N 1
ATOM 648 C CA . ILE A 1 88 ? -13.691 4.526 9.802 1.00 89.44 88 ILE A CA 1
ATOM 649 C C . ILE A 1 88 ? -12.501 4.576 10.763 1.00 89.44 88 ILE A C 1
ATOM 651 O O . ILE A 1 88 ? -11.967 3.533 11.128 1.00 89.44 88 ILE A O 1
ATOM 655 N N . ASP A 1 89 ? -12.106 5.772 11.198 1.00 87.56 89 ASP A N 1
ATOM 656 C CA . ASP A 1 89 ? -10.967 5.946 12.118 1.00 87.56 89 ASP A CA 1
ATOM 657 C C . ASP A 1 89 ? -11.314 5.598 13.579 1.00 87.56 89 ASP A C 1
ATOM 659 O O . ASP A 1 89 ? -10.448 5.616 14.453 1.00 87.56 89 ASP A O 1
ATOM 663 N N . GLN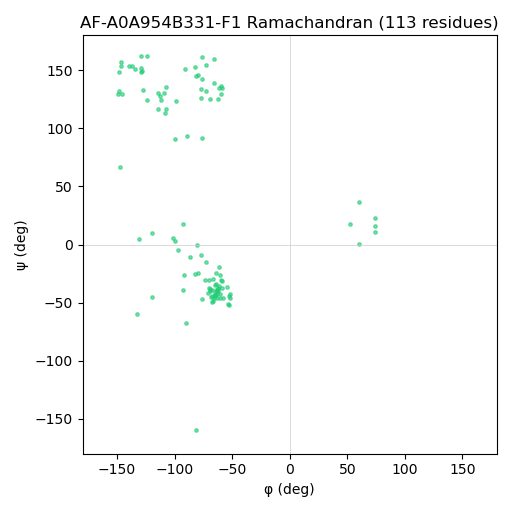 A 1 90 ? -12.596 5.364 13.869 1.00 87.31 90 GLN A N 1
ATOM 664 C CA . GLN A 1 90 ? -13.112 5.164 15.218 1.00 87.31 90 GLN A CA 1
ATOM 665 C C . GLN A 1 90 ? -13.109 3.689 15.625 1.00 87.31 90 GLN A C 1
ATOM 667 O O . GLN A 1 90 ? -13.316 2.800 14.803 1.00 87.31 90 GLN A O 1
ATOM 672 N N . GLU A 1 91 ? -12.981 3.471 16.933 1.00 88.12 91 GLU A N 1
ATOM 673 C CA . GLU A 1 91 ? -13.335 2.224 17.609 1.00 88.12 91 GLU A CA 1
ATOM 674 C C . GLU A 1 91 ? -14.711 2.421 18.250 1.00 88.12 91 GLU A C 1
ATOM 676 O O . GLU A 1 91 ? -14.829 2.917 19.376 1.00 88.12 91 GLU A O 1
ATOM 681 N N . CYS A 1 92 ? -15.779 2.091 17.517 1.00 90.31 92 CYS A N 1
ATOM 682 C CA . CYS A 1 92 ? -17.141 2.506 17.874 1.00 90.31 92 CYS A CA 1
ATOM 683 C C . CYS A 1 92 ? -17.557 2.113 19.305 1.00 90.31 92 CYS A C 1
ATOM 685 O O . CYS A 1 92 ? -18.263 2.857 19.991 1.00 90.31 92 CYS A O 1
ATOM 687 N N . ILE A 1 93 ? -17.128 0.937 19.775 1.00 90.56 93 ILE A N 1
ATOM 688 C CA . ILE A 1 93 ? -17.450 0.444 21.123 1.00 90.56 93 ILE A CA 1
ATOM 689 C C . ILE A 1 93 ? -16.729 1.255 22.209 1.00 90.56 93 ILE A C 1
ATOM 691 O O . ILE A 1 93 ? -17.316 1.517 23.264 1.00 90.56 93 ILE A O 1
ATOM 695 N N . ASP A 1 94 ? -15.490 1.674 21.960 1.00 88.38 94 ASP A N 1
ATOM 696 C CA . ASP A 1 94 ? -14.701 2.443 22.919 1.00 88.38 94 ASP A CA 1
ATOM 697 C C . ASP A 1 94 ? -15.299 3.841 23.126 1.00 88.38 94 ASP A C 1
ATOM 699 O O . ASP A 1 94 ? -15.399 4.304 24.266 1.00 88.38 94 ASP A O 1
ATOM 703 N N . GLU A 1 95 ? -15.787 4.479 22.059 1.00 89.31 95 GLU A N 1
ATOM 704 C CA . GLU A 1 95 ? -16.446 5.788 22.145 1.00 89.31 95 GLU A CA 1
ATOM 705 C C . GLU A 1 95 ? -17.754 5.731 22.941 1.00 89.31 95 GLU A C 1
ATOM 707 O O . GLU A 1 95 ? -18.005 6.562 23.821 1.00 89.31 95 GLU A O 1
ATOM 712 N N . LEU A 1 96 ? -18.581 4.710 22.691 1.00 94.12 96 LEU A N 1
ATOM 713 C CA . LEU A 1 96 ? -19.808 4.484 23.458 1.00 94.12 96 LEU A CA 1
ATOM 714 C C . LEU A 1 96 ? -19.507 4.218 24.938 1.00 94.12 96 LEU A C 1
ATOM 716 O O . LEU A 1 96 ? -20.240 4.673 25.821 1.00 94.12 96 LEU A O 1
ATOM 720 N N . ALA A 1 97 ? -18.424 3.500 25.227 1.00 94.62 97 ALA A N 1
ATOM 721 C CA . ALA A 1 97 ? -18.003 3.212 26.588 1.00 94.62 97 ALA A CA 1
ATOM 722 C C . ALA A 1 97 ? -17.486 4.460 27.317 1.00 94.62 97 ALA A C 1
ATOM 724 O O . ALA A 1 97 ? -17.769 4.623 28.509 1.00 94.62 97 ALA A O 1
ATOM 725 N N . ASP A 1 98 ? -16.764 5.344 26.625 1.00 93.81 98 ASP A N 1
ATOM 726 C CA . ASP A 1 98 ? -16.339 6.639 27.161 1.00 93.81 98 ASP A CA 1
ATOM 727 C C . ASP A 1 98 ? -17.568 7.497 27.530 1.00 93.81 98 ASP A C 1
ATOM 729 O O . ASP A 1 98 ? -17.648 7.996 28.655 1.00 93.81 98 ASP A O 1
ATOM 733 N N . LEU A 1 99 ? -18.582 7.574 26.655 1.00 94.50 99 LEU A N 1
ATOM 734 C CA . LEU A 1 99 ? -19.848 8.274 26.935 1.00 94.50 99 LEU A CA 1
ATOM 735 C C . LEU A 1 99 ? -20.620 7.675 28.120 1.00 94.50 99 LEU A C 1
ATOM 737 O O . LEU A 1 99 ? -21.241 8.402 28.897 1.00 94.50 99 LEU A O 1
ATOM 741 N N . ALA A 1 100 ? -20.572 6.354 28.282 1.00 96.38 100 ALA A N 1
ATOM 742 C CA . ALA A 1 100 ? -21.200 5.646 29.395 1.00 96.38 100 ALA A CA 1
ATOM 743 C C . ALA A 1 100 ? -20.375 5.686 30.701 1.00 96.38 100 ALA A C 1
ATOM 745 O O . ALA A 1 100 ? -20.799 5.117 31.709 1.00 96.38 100 ALA A O 1
ATOM 746 N N . GLY A 1 101 ? -19.199 6.325 30.705 1.00 96.50 101 GLY A N 1
ATOM 747 C CA . GLY A 1 101 ? -18.323 6.431 31.876 1.00 96.50 101 GLY A CA 1
ATOM 748 C C . GLY A 1 101 ? -17.572 5.141 32.237 1.00 96.50 101 GLY A C 1
ATOM 749 O O . GLY A 1 101 ? -17.051 5.024 33.345 1.00 96.50 101 GLY A O 1
ATOM 750 N N . VAL A 1 102 ? -17.504 4.164 31.325 1.00 96.56 102 VAL A N 1
ATOM 751 C CA . VAL A 1 102 ? -16.846 2.855 31.524 1.00 96.56 102 VAL A CA 1
ATOM 752 C C . VAL A 1 102 ? -15.702 2.580 30.539 1.00 96.56 102 VAL A C 1
ATOM 754 O O . VAL A 1 102 ? -15.166 1.470 30.511 1.00 96.56 102 VAL A O 1
ATOM 757 N N . GLY A 1 103 ? -15.282 3.585 29.768 1.00 94.31 103 GLY A N 1
ATOM 758 C CA . GLY A 1 103 ? -14.302 3.459 28.685 1.00 94.31 103 GLY A CA 1
ATOM 759 C C . GLY A 1 103 ? -12.982 2.797 29.067 1.00 94.31 103 GLY A C 1
ATOM 760 O O . GLY A 1 103 ? -12.542 1.872 28.392 1.00 94.31 103 GLY A O 1
ATOM 761 N N . ALA A 1 104 ? -12.387 3.162 30.209 1.00 93.94 104 ALA A N 1
ATOM 762 C CA . ALA A 1 104 ? -11.126 2.562 30.662 1.00 93.94 104 ALA A CA 1
ATOM 763 C C . ALA A 1 104 ? -11.211 1.033 30.839 1.00 93.94 104 ALA A C 1
ATOM 765 O O . ALA A 1 104 ? -10.264 0.310 30.525 1.00 93.94 104 ALA A O 1
ATOM 766 N N . ARG A 1 105 ? -12.354 0.524 31.321 1.00 94.50 105 ARG A N 1
ATOM 767 C CA . ARG A 1 105 ? -12.575 -0.919 31.484 1.00 94.50 105 ARG A CA 1
ATOM 768 C C . ARG A 1 105 ? -12.722 -1.608 30.131 1.00 94.50 105 ARG A C 1
ATOM 770 O O . ARG A 1 105 ? -12.199 -2.706 29.968 1.00 94.50 105 ARG A O 1
ATOM 777 N N . VAL A 1 106 ? -13.449 -0.988 29.205 1.00 94.25 106 VAL A N 1
ATOM 778 C CA . VAL A 1 106 ? -13.701 -1.540 27.869 1.00 94.25 106 VAL A CA 1
ATOM 779 C C . VAL A 1 106 ? -12.408 -1.572 27.056 1.00 94.25 106 VAL A C 1
ATOM 781 O O . VAL A 1 106 ? -12.012 -2.659 26.650 1.00 94.25 106 VAL A O 1
ATOM 784 N N . LYS A 1 107 ? -11.655 -0.467 27.000 1.00 90.12 107 LYS A N 1
ATOM 785 C CA . LYS A 1 107 ? -10.326 -0.390 26.362 1.00 90.12 107 LYS A CA 1
ATOM 786 C C . LYS A 1 107 ? -9.367 -1.476 26.853 1.00 90.12 107 LYS A C 1
ATOM 788 O O . LYS A 1 107 ? -8.676 -2.114 26.063 1.00 90.12 107 LYS A O 1
ATOM 793 N N . ALA A 1 108 ? -9.349 -1.747 28.161 1.00 91.50 108 ALA A N 1
ATOM 794 C CA . ALA A 1 108 ? -8.517 -2.809 28.730 1.00 91.50 108 ALA A CA 1
ATOM 795 C C . ALA A 1 108 ? -8.943 -4.224 28.288 1.00 91.50 108 ALA A C 1
ATOM 797 O O . ALA A 1 108 ? -8.110 -5.129 28.236 1.00 91.50 108 ALA A O 1
ATOM 798 N N . ILE A 1 109 ? -10.230 -4.442 27.998 1.00 92.00 109 ILE A N 1
ATOM 799 C CA . ILE A 1 109 ? -10.733 -5.704 27.441 1.00 92.00 109 ILE A CA 1
ATOM 800 C C . ILE A 1 109 ? -10.382 -5.790 25.953 1.00 92.00 109 ILE A C 1
ATOM 802 O O . ILE A 1 109 ? -9.830 -6.812 25.551 1.00 92.00 109 ILE A O 1
ATOM 806 N N . THR A 1 110 ? -10.624 -4.729 25.177 1.00 87.88 110 THR A N 1
ATOM 807 C CA . THR A 1 110 ? -10.287 -4.638 23.745 1.00 87.88 110 THR A CA 1
ATOM 808 C C . THR A 1 110 ? -8.808 -4.954 23.516 1.00 87.88 110 THR A C 1
ATOM 810 O O . THR A 1 110 ? -8.472 -5.893 22.797 1.00 87.88 110 THR A O 1
ATOM 813 N N . ALA A 1 111 ? -7.913 -4.290 24.257 1.00 86.81 111 ALA A N 1
ATOM 814 C CA . ALA A 1 111 ? -6.473 -4.523 24.168 1.00 86.81 111 ALA A CA 1
ATOM 815 C C . ALA A 1 111 ? -6.062 -5.968 24.505 1.00 86.81 111 ALA A C 1
ATOM 817 O O . ALA A 1 111 ? -5.078 -6.469 23.975 1.00 86.81 111 ALA A O 1
ATOM 818 N N . ARG A 1 112 ? -6.791 -6.666 25.383 1.00 90.88 112 ARG A N 1
ATOM 819 C CA . ARG A 1 112 ? -6.510 -8.076 25.709 1.00 90.88 112 ARG A CA 1
ATOM 820 C C . ARG A 1 112 ? -7.042 -9.058 24.673 1.00 90.88 112 ARG A C 1
ATOM 822 O O . ARG A 1 112 ? -6.567 -10.184 24.646 1.00 90.88 112 ARG A O 1
ATOM 829 N N . ALA A 1 113 ? -8.065 -8.681 23.913 1.00 87.25 113 ALA A N 1
ATOM 830 C CA . ALA A 1 113 ? -8.671 -9.545 22.908 1.00 87.25 113 ALA A CA 1
ATOM 831 C C . ALA A 1 113 ? -7.897 -9.532 21.579 1.00 87.25 113 ALA A C 1
ATOM 833 O O . ALA A 1 113 ? -7.980 -10.499 20.829 1.00 87.25 113 ALA A O 1
ATOM 834 N N . MET A 1 114 ? -7.159 -8.453 21.302 1.00 79.50 114 MET A N 1
ATOM 835 C CA . MET A 1 114 ? -6.412 -8.253 20.053 1.00 79.50 114 MET A CA 1
ATOM 836 C C . MET A 1 114 ? -4.915 -8.623 20.130 1.00 79.50 114 MET A C 1
ATOM 838 O O . MET A 1 114 ? -4.241 -8.569 19.105 1.00 79.50 114 MET A O 1
ATOM 842 N N . ASN A 1 115 ? -4.397 -8.992 21.312 1.00 56.78 115 ASN A N 1
ATOM 843 C CA . ASN A 1 115 ? -3.016 -9.459 21.542 1.00 56.78 115 ASN A CA 1
ATOM 844 C C . ASN A 1 115 ? -2.971 -10.972 21.783 1.00 56.78 115 ASN A C 1
ATOM 846 O O . ASN A 1 115 ? -1.953 -11.593 21.408 1.00 56.78 115 ASN A O 1
#

pLDDT: mean 94.34, std 5.06, range [56.78, 98.44]

Solvent-accessible surface area (backbone atoms only — not comparable to full-atom values): 6713 Å² total; per-residue (Å²): 87,26,33,41,39,41,36,27,52,83,94,55,58,67,46,52,67,68,61,55,51,51,52,29,62,77,55,66,32,53,72,76,43,76,79,37,87,46,24,27,38,32,31,40,23,66,59,86,60,96,58,51,66,60,54,42,51,60,33,46,78,67,56,32,49,71,46,81,43,58,53,78,83,62,84,66,95,73,86,87,76,65,54,61,69,67,74,40,90,48,55,69,68,47,56,55,25,47,76,71,74,46,22,75,63,48,47,58,49,53,60,63,75,79,108

Foldseek 3Di:
DKKKKKFADPVDQQDDPVVVVVVCVVQVWDDKDAPDPSGMIMTDGPDQDPCNVVVQVVCVVRRMHMDIGHPPPPDDPDDDDDVDVTVDPHPVVLVVCVVVVNNVVVVVVVVVVVD

Radius of gyration: 19.38 Å; Cα contacts (8 Å, |Δi|>4): 151; chains: 1; bounding box: 37×27×52 Å